Protein AF-A0A351HTX7-F1 (afdb_monomer_lite)

Structure (mmCIF, N/CA/C/O backbone):
data_AF-A0A351HTX7-F1
#
_entry.id   AF-A0A351HTX7-F1
#
loop_
_atom_site.group_PDB
_atom_site.id
_atom_site.type_symbol
_atom_site.label_atom_id
_atom_site.label_alt_id
_atom_site.label_comp_id
_atom_site.label_asym_id
_atom_site.label_entity_id
_atom_site.label_seq_id
_atom_site.pdbx_PDB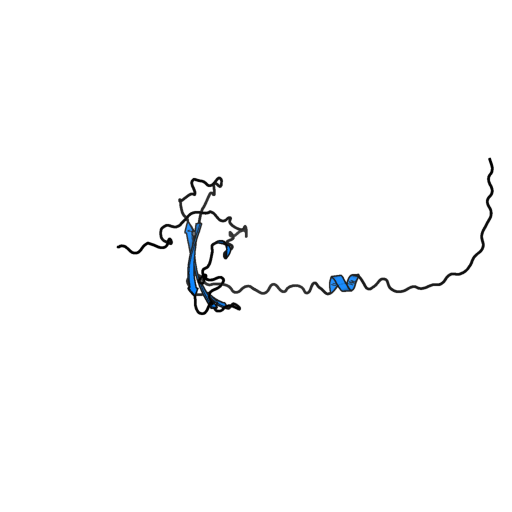_ins_code
_atom_site.Cartn_x
_atom_site.Cartn_y
_atom_site.Cartn_z
_atom_site.occupancy
_atom_site.B_iso_or_equiv
_atom_site.auth_seq_id
_atom_site.auth_comp_id
_atom_site.auth_asym_id
_atom_site.auth_atom_id
_atom_site.pdbx_PDB_model_num
ATOM 1 N N . MET A 1 1 ? -75.165 20.495 -42.877 1.00 39.47 1 MET A N 1
ATOM 2 C CA . MET A 1 1 ? -75.586 20.331 -44.294 1.00 39.47 1 MET A CA 1
ATOM 3 C C . MET A 1 1 ? -74.415 20.833 -45.137 1.00 39.47 1 MET A C 1
ATOM 5 O O . MET A 1 1 ? -74.040 21.967 -44.915 1.00 39.47 1 MET A O 1
ATOM 9 N N . LYS A 1 2 ? -73.688 20.089 -45.976 1.00 38.62 2 LYS A N 1
ATOM 10 C CA . LYS A 1 2 ? -74.020 19.024 -46.934 1.00 38.62 2 LYS A CA 1
ATOM 11 C C . LYS A 1 2 ? -72.896 17.965 -46.968 1.00 38.62 2 LYS A C 1
ATOM 13 O O . LYS A 1 2 ? -71.737 18.288 -46.745 1.00 38.62 2 LYS A O 1
ATOM 18 N N . LYS A 1 3 ? -73.280 16.715 -47.240 1.00 43.97 3 LYS A N 1
ATOM 19 C CA . LYS A 1 3 ? -72.413 15.582 -47.617 1.00 43.97 3 LYS A CA 1
ATOM 20 C C . LYS A 1 3 ? -72.046 15.676 -49.108 1.00 43.97 3 LYS A C 1
ATOM 22 O O . LYS A 1 3 ? -72.790 16.344 -49.817 1.00 43.97 3 LYS A O 1
ATOM 27 N N . LEU A 1 4 ? -70.997 14.951 -49.526 1.00 46.19 4 LEU A N 1
ATOM 28 C CA . LEU A 1 4 ? -70.626 14.407 -50.865 1.00 46.19 4 LEU A CA 1
ATOM 29 C C . LEU A 1 4 ? -69.082 14.500 -50.965 1.00 46.19 4 LEU A C 1
ATOM 31 O O . LEU A 1 4 ? -68.567 15.605 -50.927 1.00 46.19 4 LEU A O 1
ATOM 35 N N . GLY A 1 5 ? -68.237 13.462 -50.986 1.00 44.84 5 GLY A N 1
ATOM 36 C CA . GLY A 1 5 ? -68.376 12.068 -51.416 1.00 44.84 5 GLY A CA 1
ATOM 37 C C . GLY A 1 5 ? -68.139 11.944 -52.929 1.00 44.84 5 GLY A C 1
ATOM 38 O O . GLY A 1 5 ? -68.980 12.475 -53.643 1.00 44.84 5 GLY A O 1
ATOM 39 N N . ILE A 1 6 ? -67.042 11.271 -53.361 1.00 53.06 6 ILE A N 1
ATOM 40 C CA . ILE A 1 6 ? -66.758 10.545 -54.648 1.00 53.06 6 ILE A CA 1
ATOM 41 C C . ILE A 1 6 ? -65.228 10.595 -54.964 1.00 53.06 6 ILE A C 1
ATOM 43 O O . ILE A 1 6 ? -64.691 11.679 -55.151 1.00 53.06 6 ILE A O 1
ATOM 47 N N . ILE A 1 7 ? -64.452 9.513 -54.724 1.00 42.97 7 ILE A N 1
ATOM 48 C CA . ILE A 1 7 ? -64.005 8.417 -55.650 1.00 42.97 7 ILE A CA 1
ATOM 49 C C . ILE A 1 7 ? -62.815 8.856 -56.550 1.00 42.97 7 ILE A C 1
ATOM 51 O O . ILE A 1 7 ? -62.966 9.754 -57.362 1.00 42.97 7 ILE A O 1
ATOM 55 N N . LEU A 1 8 ? -61.571 8.418 -56.285 1.00 40.19 8 LEU A N 1
ATOM 56 C CA . LEU A 1 8 ? -60.879 7.180 -56.734 1.00 40.19 8 LEU A CA 1
ATOM 57 C C . LEU A 1 8 ? -60.409 7.220 -58.207 1.00 40.19 8 LEU A C 1
ATOM 59 O O . LEU A 1 8 ? -61.247 7.080 -59.088 1.00 40.19 8 LEU A O 1
ATOM 63 N N . LEU A 1 9 ? -59.087 7.279 -58.462 1.00 38.12 9 LEU A N 1
ATOM 64 C CA . LEU A 1 9 ? -58.414 6.392 -59.434 1.00 38.12 9 LEU A CA 1
ATOM 65 C C . LEU A 1 9 ? -56.868 6.454 -59.351 1.00 38.12 9 LEU A C 1
ATOM 67 O O . LEU A 1 9 ? -56.264 7.491 -59.594 1.00 38.12 9 LEU A O 1
ATOM 71 N N . PHE A 1 10 ? -56.290 5.302 -58.991 1.00 40.16 10 PHE A N 1
ATOM 72 C CA . PHE A 1 10 ? -54.991 4.696 -59.332 1.00 40.16 10 PHE A CA 1
ATOM 73 C C . PHE A 1 10 ? -53.881 5.539 -59.983 1.00 40.16 10 PHE A C 1
ATOM 75 O O . PHE A 1 10 ? -54.096 6.105 -61.043 1.00 40.16 10 PHE A O 1
ATOM 82 N N . PHE A 1 11 ? -52.641 5.395 -59.485 1.00 39.03 11 PHE A N 1
ATOM 83 C CA . PHE A 1 11 ? -51.552 4.814 -60.291 1.00 39.03 11 PHE A CA 1
ATOM 84 C C . PHE A 1 11 ? -50.401 4.264 -59.408 1.00 39.03 11 PHE A C 1
ATOM 86 O O . PHE A 1 11 ? -49.716 5.000 -58.710 1.00 39.03 11 PHE A O 1
ATOM 93 N N . VAL A 1 12 ? -50.219 2.944 -59.518 1.00 45.97 12 VAL A N 1
ATOM 94 C CA . VAL A 1 12 ? -48.953 2.186 -59.529 1.00 45.97 12 VAL A CA 1
ATOM 95 C C . VAL A 1 12 ? -48.210 1.889 -58.217 1.00 45.97 12 VAL A C 1
ATOM 97 O O . VAL A 1 12 ? -47.457 2.669 -57.649 1.00 45.97 12 VAL A O 1
ATOM 100 N N . LEU A 1 13 ? -48.370 0.613 -57.868 1.00 46.66 13 LEU A N 1
ATOM 101 C CA . LEU A 1 13 ? -47.457 -0.285 -57.181 1.00 46.66 13 LEU A CA 1
ATOM 102 C C . LEU A 1 13 ? -46.036 -0.229 -57.792 1.00 46.66 13 LEU A C 1
ATOM 104 O O . LEU A 1 13 ? -45.835 -0.687 -58.916 1.00 46.66 13 LEU A O 1
ATOM 108 N N . THR A 1 14 ? -45.036 0.227 -57.040 1.00 49.97 14 THR A N 1
ATOM 109 C CA . THR A 1 14 ? -43.641 -0.198 -57.241 1.00 49.97 14 THR A CA 1
ATOM 110 C C . THR A 1 14 ? -43.156 -0.899 -55.984 1.00 49.97 14 THR A C 1
ATOM 112 O O . THR A 1 14 ? -42.919 -0.309 -54.934 1.00 49.97 14 THR A O 1
ATOM 115 N N . VAL A 1 15 ? -43.054 -2.216 -56.116 1.00 48.84 15 VAL A N 1
ATOM 116 C CA . VAL A 1 15 ? -42.363 -3.108 -55.197 1.00 48.84 15 VAL A CA 1
ATOM 117 C C . VAL A 1 15 ? -40.881 -2.731 -55.190 1.00 48.84 15 VAL A C 1
ATOM 119 O O . VAL A 1 15 ? -40.203 -2.912 -56.195 1.00 48.84 15 VAL A O 1
ATOM 122 N N . PHE A 1 16 ? -40.373 -2.268 -54.051 1.00 47.47 16 PHE A N 1
ATOM 123 C CA . PHE A 1 16 ? -38.986 -2.501 -53.653 1.00 47.47 16 PHE A CA 1
ATOM 124 C C . PHE A 1 16 ? -39.003 -3.083 -52.242 1.00 47.47 16 PHE A C 1
ATOM 126 O O . PHE A 1 16 ? -39.151 -2.379 -51.246 1.00 47.47 16 PHE A O 1
ATOM 133 N N . GLY A 1 17 ? -38.929 -4.412 -52.187 1.00 45.09 17 GLY A N 1
ATOM 134 C CA . GLY A 1 17 ? -38.417 -5.110 -51.019 1.00 45.09 17 GLY A CA 1
ATOM 135 C C . GLY A 1 17 ? -36.889 -5.029 -50.978 1.00 45.09 17 GLY A C 1
ATOM 136 O O . GLY A 1 17 ? -36.264 -4.711 -51.989 1.00 45.09 17 GLY A O 1
ATOM 137 N N . LEU A 1 18 ? -36.341 -5.429 -49.821 1.00 41.78 18 LEU A N 1
ATOM 138 C CA . LEU A 1 18 ? -34.918 -5.485 -49.439 1.00 41.78 18 LEU A CA 1
ATOM 139 C C . LEU A 1 18 ? -34.389 -4.093 -49.030 1.00 41.78 18 LEU A C 1
ATOM 141 O O . LEU A 1 18 ? -34.445 -3.158 -49.809 1.00 41.78 18 LEU A O 1
ATO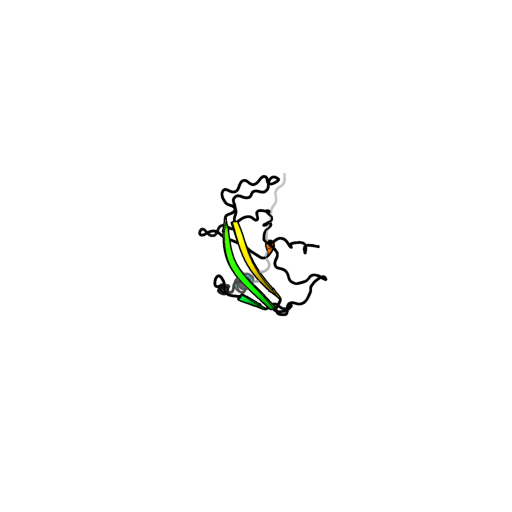M 145 N N . SER A 1 19 ? -33.906 -3.830 -47.815 1.00 49.34 19 SER A N 1
ATOM 146 C CA . SER A 1 19 ? -33.197 -4.689 -46.864 1.00 49.34 19 SER A CA 1
ATOM 147 C C . SER A 1 19 ? -33.294 -4.105 -45.446 1.00 49.34 19 SER A C 1
ATOM 149 O O . SER A 1 19 ? -32.648 -3.113 -45.118 1.00 49.34 19 SER A O 1
ATOM 151 N N . ALA A 1 20 ? -34.077 -4.761 -44.589 1.00 45.56 20 ALA A N 1
ATOM 152 C CA . ALA A 1 20 ? -34.022 -4.614 -43.137 1.00 45.56 20 ALA A CA 1
ATOM 153 C C . ALA A 1 20 ? -33.051 -5.660 -42.555 1.00 45.56 20 ALA A C 1
ATOM 155 O O . ALA A 1 20 ? -33.452 -6.537 -41.805 1.00 45.56 20 ALA A O 1
ATOM 156 N N . CYS A 1 21 ? -31.777 -5.588 -42.943 1.00 46.69 21 CYS A N 1
ATOM 157 C CA . CYS A 1 21 ? -30.656 -6.304 -42.327 1.00 46.69 21 CYS A CA 1
ATOM 158 C C . CYS A 1 21 ? -29.455 -5.367 -42.454 1.00 46.69 21 CYS A C 1
ATOM 160 O O . CYS A 1 21 ? -28.957 -5.151 -43.553 1.00 46.69 21 CYS A O 1
ATOM 162 N N . GLY A 1 22 ? -29.064 -4.719 -41.365 1.00 44.28 22 GLY A N 1
ATOM 163 C CA . GLY A 1 22 ? -27.934 -3.788 -41.390 1.00 44.28 22 GLY A CA 1
ATOM 164 C C . GLY A 1 22 ? -27.716 -3.037 -40.084 1.00 44.28 22 GLY A C 1
ATOM 165 O O . GLY A 1 22 ? -26.626 -2.536 -39.846 1.00 44.28 22 GLY A O 1
ATOM 166 N N . ILE A 1 23 ? -28.721 -2.999 -39.201 1.00 45.28 23 ILE A N 1
ATOM 167 C CA . ILE A 1 23 ? -28.575 -2.381 -37.872 1.00 45.28 23 ILE A CA 1
ATOM 168 C C . ILE A 1 23 ? -28.251 -3.436 -36.799 1.00 45.28 23 ILE A C 1
ATOM 170 O O . ILE A 1 23 ? -27.607 -3.114 -35.810 1.00 45.28 23 ILE A O 1
ATOM 174 N N . VAL A 1 24 ? -28.610 -4.711 -36.995 1.00 43.19 24 VAL A N 1
ATOM 175 C CA . VAL A 1 24 ? -28.326 -5.768 -36.004 1.00 43.19 24 VAL A CA 1
ATOM 176 C C . VAL A 1 24 ? -26.845 -6.171 -36.004 1.00 43.19 24 VAL A C 1
ATOM 178 O O . VAL A 1 24 ? -26.271 -6.301 -34.923 1.00 43.19 24 VAL A O 1
ATOM 181 N N . ASP A 1 25 ? -26.198 -6.253 -37.172 1.00 43.06 25 ASP A N 1
ATOM 182 C CA . ASP A 1 25 ? -24.792 -6.683 -37.281 1.00 43.06 25 ASP A CA 1
ATOM 183 C C . ASP A 1 25 ? -23.799 -5.663 -36.693 1.00 43.06 25 ASP A C 1
ATOM 185 O O . ASP A 1 25 ? -22.761 -6.044 -36.152 1.00 43.06 25 ASP A O 1
ATOM 189 N N . TYR A 1 26 ? -24.140 -4.367 -36.694 1.00 37.78 26 TYR A N 1
ATOM 190 C CA . TYR A 1 26 ? -23.303 -3.328 -36.073 1.00 37.78 26 TYR A CA 1
ATOM 191 C C . TYR A 1 26 ? -23.279 -3.421 -34.539 1.00 37.78 26 TYR A C 1
ATOM 193 O O . TYR A 1 26 ? -22.267 -3.106 -33.918 1.00 37.78 26 TYR A O 1
ATOM 201 N N . PHE A 1 27 ? -24.370 -3.885 -33.918 1.00 39.97 27 PHE A N 1
ATOM 202 C CA . PHE A 1 27 ? -24.448 -4.057 -32.463 1.00 39.97 27 PHE A CA 1
ATOM 203 C C . PHE A 1 27 ? -23.978 -5.437 -31.983 1.00 39.97 27 PHE A C 1
ATOM 205 O O . PHE A 1 27 ? -23.683 -5.591 -30.798 1.00 39.97 27 PHE A O 1
ATOM 212 N N . THR A 1 28 ? -23.864 -6.430 -32.874 1.00 45.38 28 THR A N 1
ATOM 213 C CA . THR A 1 28 ? -23.335 -7.763 -32.525 1.00 45.38 28 THR A CA 1
ATOM 214 C C . THR A 1 28 ? -21.831 -7.912 -32.769 1.00 45.38 28 THR A C 1
ATOM 216 O O . THR A 1 28 ? -21.206 -8.725 -32.096 1.00 45.38 28 THR A O 1
ATOM 219 N N . ALA A 1 29 ? -21.212 -7.089 -33.626 1.00 43.53 29 ALA A N 1
ATOM 220 C CA . ALA A 1 29 ? -19.775 -7.163 -33.929 1.00 43.53 29 ALA A CA 1
ATOM 221 C C . ALA A 1 29 ? -18.834 -6.491 -32.896 1.00 43.53 29 ALA A C 1
ATOM 223 O O . ALA A 1 29 ? -17.619 -6.544 -33.057 1.00 43.53 29 ALA A O 1
ATOM 224 N N . GLN A 1 30 ? -19.358 -5.856 -31.838 1.00 45.56 30 GLN A N 1
ATOM 225 C CA . GLN A 1 30 ? -18.554 -5.161 -30.808 1.00 45.56 30 GLN A CA 1
ATOM 226 C C . GLN A 1 30 ? -18.604 -5.810 -29.417 1.00 45.56 30 GLN A C 1
ATOM 228 O O . GLN A 1 30 ? -18.042 -5.275 -28.464 1.00 45.56 30 GLN A O 1
ATOM 233 N N . ARG A 1 31 ? -19.234 -6.978 -29.273 1.00 51.00 31 ARG A N 1
ATOM 234 C CA . ARG A 1 31 ? -19.039 -7.820 -28.088 1.00 51.00 31 ARG A CA 1
ATOM 235 C C . ARG A 1 31 ? -18.296 -9.073 -28.500 1.00 51.00 31 ARG A C 1
ATOM 237 O O . ARG A 1 31 ? -18.856 -10.165 -28.504 1.00 51.00 31 ARG A O 1
ATOM 244 N N . GLU A 1 32 ? -17.011 -8.905 -28.803 1.00 49.53 32 GLU A N 1
ATOM 245 C CA . GLU A 1 32 ? -16.108 -9.995 -28.464 1.00 49.53 32 GLU A CA 1
ATOM 246 C C . GLU A 1 32 ? -16.311 -10.278 -26.970 1.00 49.53 32 GLU A C 1
ATOM 248 O O . GLU A 1 32 ? -16.326 -9.331 -26.173 1.00 49.53 32 GLU A O 1
ATOM 253 N N . PRO A 1 33 ? -16.548 -11.535 -26.563 1.00 43.38 33 PRO A N 1
ATOM 254 C CA . PRO A 1 33 ? -16.501 -11.865 -25.156 1.00 43.38 33 PRO A CA 1
ATOM 255 C C . PRO A 1 33 ? -15.098 -11.484 -24.700 1.00 43.38 33 PRO A C 1
ATOM 257 O O . PRO A 1 33 ? -14.120 -12.091 -25.131 1.00 43.38 33 PRO A O 1
ATOM 260 N N . THR A 1 34 ? -14.989 -10.445 -23.873 1.00 53.16 34 THR A N 1
ATOM 261 C CA . THR A 1 34 ? -13.765 -10.158 -23.138 1.00 53.16 34 THR A CA 1
ATOM 262 C C . THR A 1 34 ? -13.473 -11.409 -22.333 1.00 53.16 34 THR A C 1
ATOM 264 O O . THR A 1 34 ? -14.059 -11.624 -21.272 1.00 53.16 34 THR A O 1
ATOM 267 N N . VAL A 1 35 ? -12.620 -12.278 -22.873 1.00 56.56 35 VAL A N 1
ATOM 268 C CA . VAL A 1 35 ? -11.966 -13.326 -22.108 1.00 56.56 35 VAL A CA 1
ATOM 269 C C . VAL A 1 35 ? -11.273 -12.562 -20.998 1.00 56.56 35 VAL A C 1
ATOM 271 O O . VAL A 1 35 ? -10.324 -11.825 -21.266 1.00 56.56 35 VAL A O 1
ATOM 274 N N . ALA A 1 36 ? -11.840 -12.621 -19.791 1.00 65.62 36 ALA A N 1
ATOM 275 C CA . ALA A 1 36 ? -11.324 -11.903 -18.643 1.00 65.62 36 ALA A CA 1
ATOM 276 C C . ALA A 1 36 ? -9.862 -12.318 -18.494 1.00 65.62 36 ALA A C 1
ATOM 278 O O . ALA A 1 36 ? -9.558 -13.465 -18.159 1.00 65.62 36 ALA A O 1
ATOM 279 N N . LYS A 1 37 ? -8.951 -11.416 -18.865 1.00 73.69 37 LYS A N 1
ATOM 280 C CA . LYS A 1 37 ? -7.525 -11.685 -18.782 1.00 73.69 37 LYS A CA 1
ATOM 281 C C . LYS A 1 37 ? -7.245 -11.883 -17.301 1.00 73.69 37 LYS A C 1
ATOM 283 O O . LYS A 1 37 ? -7.458 -10.958 -16.520 1.00 73.69 37 LYS A O 1
ATOM 288 N N . LYS A 1 38 ? -6.847 -13.100 -16.917 1.00 82.62 38 LYS A N 1
ATOM 289 C CA . LYS A 1 38 ? -6.508 -13.409 -15.529 1.00 82.62 38 LYS A CA 1
ATOM 290 C C . LYS A 1 38 ? -5.474 -12.380 -15.072 1.00 82.62 38 LYS A C 1
ATOM 292 O O . LYS A 1 38 ? -4.424 -12.248 -15.706 1.00 82.62 38 LYS A O 1
ATOM 297 N N . LEU A 1 39 ? -5.819 -11.616 -14.039 1.00 85.75 39 LEU A N 1
ATOM 298 C CA . LEU A 1 39 ? -4.896 -10.657 -13.452 1.00 85.75 39 LEU A CA 1
ATOM 299 C C . LEU A 1 39 ? -3.714 -11.427 -12.846 1.00 85.75 39 LEU A C 1
ATOM 301 O O . LEU A 1 39 ? -3.909 -12.543 -12.353 1.00 85.75 39 LEU A O 1
ATOM 305 N N . PRO A 1 40 ? -2.491 -10.881 -12.922 1.00 90.06 40 PRO A N 1
ATOM 306 C CA . PRO A 1 40 ? -1.357 -11.485 -12.245 1.00 90.06 40 PRO A CA 1
ATOM 307 C C . PRO A 1 40 ? -1.629 -11.542 -10.737 1.00 90.06 40 PRO A C 1
ATOM 309 O O . PRO A 1 40 ? -2.152 -10.594 -10.154 1.00 90.06 40 PRO A O 1
ATOM 312 N N . GLU A 1 41 ? -1.289 -12.671 -10.124 1.00 92.44 41 GLU A N 1
ATOM 313 C CA . GLU A 1 41 ? -1.395 -12.859 -8.679 1.00 92.44 41 GLU A CA 1
ATOM 314 C C . GLU A 1 41 ? -0.094 -12.404 -8.013 1.00 92.44 41 GLU A C 1
ATOM 316 O O . GLU A 1 41 ? 1.000 -12.705 -8.496 1.00 92.44 41 GLU A O 1
ATOM 321 N N . MET A 1 42 ? -0.217 -11.679 -6.903 1.00 94.19 42 MET A N 1
ATOM 322 C CA . MET A 1 42 ? 0.909 -11.307 -6.050 1.00 94.19 42 MET A CA 1
ATOM 323 C C . MET A 1 42 ? 1.056 -12.325 -4.9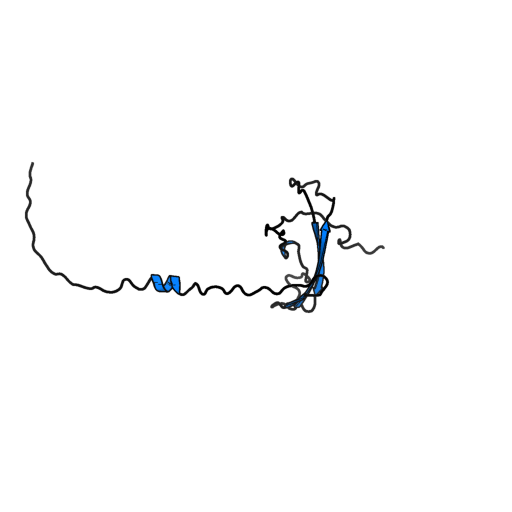19 1.00 94.19 42 MET A C 1
ATOM 325 O O . MET A 1 42 ? 0.058 -12.795 -4.371 1.00 94.19 42 MET A O 1
ATOM 329 N N . VAL A 1 43 ? 2.295 -12.625 -4.534 1.00 96.56 43 VAL A N 1
ATOM 330 C CA . VAL A 1 43 ? 2.597 -13.464 -3.368 1.00 96.56 43 VAL A CA 1
ATOM 331 C C . VAL A 1 43 ? 2.941 -12.555 -2.191 1.00 96.56 43 VAL A C 1
ATOM 333 O O . VAL A 1 43 ? 3.706 -11.600 -2.329 1.00 96.56 43 VAL A O 1
ATOM 336 N N . LEU A 1 44 ? 2.356 -12.828 -1.022 1.00 96.56 44 LEU A N 1
ATOM 337 C CA . LEU A 1 44 ? 2.650 -12.055 0.185 1.00 96.56 44 LEU A CA 1
ATOM 338 C C . LEU A 1 44 ? 4.141 -12.124 0.525 1.00 96.56 44 LEU A C 1
ATOM 340 O O . LEU A 1 44 ? 4.734 -13.199 0.530 1.00 96.56 44 LEU A O 1
ATOM 344 N N . ASN A 1 45 ? 4.705 -10.975 0.897 1.00 97.19 45 ASN A N 1
ATOM 345 C CA . ASN A 1 45 ? 6.119 -10.780 1.226 1.00 97.19 45 ASN A CA 1
ATOM 346 C C . ASN A 1 45 ? 7.109 -11.028 0.076 1.00 97.19 45 ASN A C 1
ATOM 348 O O . ASN A 1 45 ? 8.314 -11.052 0.323 1.00 97.19 45 ASN A O 1
ATOM 352 N N . GLU A 1 46 ? 6.635 -11.137 -1.165 1.00 98.06 46 GLU A N 1
ATOM 353 C CA . GLU A 1 46 ? 7.491 -11.179 -2.349 1.00 98.06 46 GLU A CA 1
ATOM 354 C C . GLU A 1 46 ? 7.344 -9.890 -3.175 1.00 98.06 46 GLU A C 1
ATOM 356 O O . GLU A 1 46 ? 6.222 -9.398 -3.347 1.00 98.06 46 GLU A O 1
ATOM 361 N N . PRO A 1 47 ? 8.448 -9.322 -3.696 1.00 97.69 47 PRO A N 1
ATOM 362 C CA . PRO A 1 47 ? 8.371 -8.178 -4.593 1.00 97.69 47 PRO A CA 1
ATOM 363 C C . PRO A 1 47 ? 7.669 -8.533 -5.901 1.00 97.69 47 PRO A C 1
ATOM 365 O O . PRO A 1 47 ? 8.057 -9.468 -6.602 1.00 97.69 47 PRO A O 1
ATOM 368 N N . PHE A 1 48 ? 6.682 -7.727 -6.273 1.00 97.62 48 PHE A N 1
ATOM 369 C CA . PHE A 1 48 ? 6.023 -7.786 -7.568 1.00 97.62 48 PHE A CA 1
ATOM 370 C C . PHE A 1 48 ? 6.457 -6.595 -8.419 1.00 97.62 48 PHE A C 1
ATOM 372 O O . PHE A 1 48 ? 6.245 -5.444 -8.033 1.00 97.62 48 PHE A O 1
ATOM 379 N N . VAL A 1 49 ? 7.064 -6.862 -9.575 1.00 97.25 49 VAL A N 1
ATOM 380 C CA . VAL A 1 49 ? 7.508 -5.811 -10.498 1.00 97.25 49 VAL A CA 1
ATOM 381 C C . VAL A 1 49 ? 6.351 -5.382 -11.390 1.00 97.25 49 VAL A C 1
ATOM 383 O O . VAL A 1 49 ? 5.737 -6.202 -12.074 1.00 97.25 49 VAL A O 1
ATOM 386 N N . VAL A 1 50 ? 6.088 -4.080 -11.410 1.00 95.25 50 VAL A N 1
ATOM 387 C CA . VAL A 1 50 ? 5.119 -3.440 -12.290 1.00 95.25 50 VAL A CA 1
ATOM 388 C C . VAL A 1 50 ? 5.864 -2.625 -13.335 1.00 95.25 50 VAL A C 1
ATOM 390 O O . VAL A 1 50 ? 6.583 -1.684 -13.003 1.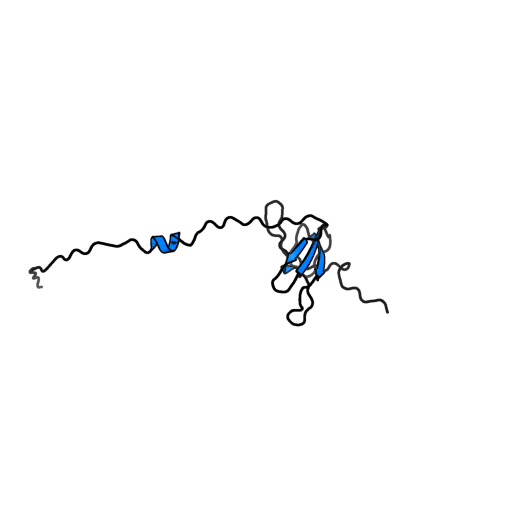00 95.25 50 VAL A O 1
ATOM 393 N N . THR A 1 51 ? 5.636 -2.962 -14.602 1.00 95.00 51 THR A N 1
ATOM 394 C CA . THR A 1 51 ? 6.152 -2.203 -15.742 1.00 95.00 51 THR A CA 1
ATOM 395 C C . THR A 1 51 ? 5.091 -1.265 -16.282 1.00 95.00 51 THR A C 1
ATOM 397 O O . THR A 1 51 ? 3.987 -1.683 -16.640 1.00 95.00 51 THR A O 1
ATOM 400 N N . THR A 1 52 ? 5.440 0.015 -16.373 1.00 92.19 52 THR A N 1
ATOM 401 C CA . THR A 1 52 ? 4.577 1.058 -16.929 1.00 92.19 52 THR A CA 1
ATOM 402 C C . THR A 1 52 ? 5.269 1.768 -18.088 1.00 92.19 52 THR A C 1
ATOM 404 O O . THR A 1 52 ? 6.467 1.617 -18.312 1.00 92.19 52 THR A O 1
ATOM 407 N N . ALA A 1 53 ? 4.529 2.611 -18.809 1.00 93.19 53 ALA A N 1
ATOM 408 C CA . ALA A 1 53 ? 5.116 3.464 -19.843 1.00 93.19 53 ALA A CA 1
ATOM 409 C C . ALA A 1 53 ? 6.135 4.488 -19.297 1.00 93.19 53 ALA A C 1
ATOM 411 O O . ALA A 1 53 ? 6.907 5.031 -20.078 1.00 93.19 53 ALA A O 1
ATOM 412 N N . ASN A 1 54 ? 6.132 4.755 -17.985 1.00 91.69 54 ASN A N 1
ATOM 413 C CA . ASN A 1 54 ? 7.005 5.744 -17.344 1.00 91.69 54 ASN A CA 1
ATOM 414 C C . ASN A 1 54 ? 8.159 5.097 -16.562 1.00 91.69 54 ASN A C 1
ATOM 416 O O . ASN A 1 54 ? 8.801 5.778 -15.770 1.00 91.69 54 ASN A O 1
ATOM 420 N N . GLY A 1 55 ? 8.383 3.793 -16.741 1.00 95.25 55 GLY A N 1
ATOM 421 C CA . GLY A 1 55 ? 9.369 3.012 -16.001 1.00 95.25 55 GLY A CA 1
ATOM 422 C C . GLY A 1 55 ? 8.741 2.026 -15.021 1.00 95.25 55 GLY A C 1
ATOM 423 O O . GLY A 1 55 ? 7.514 1.871 -14.943 1.00 95.25 55 GLY A O 1
ATOM 424 N N . ASP A 1 56 ? 9.616 1.346 -14.294 1.00 97.19 56 ASP A N 1
ATOM 425 C CA . ASP A 1 56 ? 9.294 0.204 -13.452 1.00 97.19 56 ASP A CA 1
ATOM 426 C C . ASP A 1 56 ? 9.336 0.573 -11.968 1.00 97.19 56 ASP A C 1
ATOM 428 O O . ASP A 1 56 ? 10.147 1.391 -11.518 1.00 97.19 56 ASP A O 1
ATOM 432 N N . TYR A 1 57 ? 8.499 -0.102 -11.191 1.00 96.56 57 TYR A N 1
ATOM 433 C CA . TYR A 1 57 ? 8.564 -0.105 -9.735 1.00 96.56 57 TYR A CA 1
ATOM 434 C C . TYR A 1 57 ? 8.284 -1.506 -9.200 1.00 96.56 57 TYR A C 1
ATOM 436 O O . TYR A 1 57 ? 7.672 -2.328 -9.884 1.00 96.56 57 TYR A O 1
ATOM 444 N N . SER A 1 58 ? 8.720 -1.789 -7.975 1.00 97.06 58 SER A N 1
ATOM 445 C CA . SER A 1 58 ? 8.285 -2.981 -7.251 1.00 97.06 58 SER A CA 1
ATOM 446 C C . SER A 1 58 ? 7.326 -2.607 -6.129 1.00 97.06 58 SER A C 1
ATOM 448 O O . SER A 1 58 ? 7.430 -1.537 -5.526 1.00 97.06 58 SER A O 1
ATOM 450 N N . VAL A 1 59 ? 6.371 -3.490 -5.858 1.00 97.00 59 VAL A N 1
ATOM 451 C CA . VAL A 1 59 ? 5.494 -3.421 -4.691 1.00 97.00 59 VAL A CA 1
ATOM 452 C C . VAL A 1 59 ? 5.492 -4.772 -3.990 1.00 97.00 59 VAL A C 1
ATOM 454 O O . VAL A 1 59 ? 5.352 -5.816 -4.622 1.00 97.00 59 VAL A O 1
ATOM 457 N N . THR A 1 60 ? 5.634 -4.748 -2.671 1.00 97.25 60 THR A N 1
ATOM 458 C CA . THR A 1 60 ? 5.562 -5.926 -1.808 1.00 97.25 60 THR A CA 1
ATOM 459 C C . THR A 1 60 ? 4.411 -5.724 -0.840 1.00 97.25 60 THR A C 1
ATOM 461 O O . THR A 1 60 ? 4.455 -4.806 -0.020 1.00 97.25 60 THR A O 1
ATOM 464 N N . ILE A 1 61 ? 3.391 -6.581 -0.902 1.00 96.69 61 ILE A N 1
ATOM 465 C CA . ILE A 1 61 ? 2.328 -6.603 0.111 1.00 96.69 61 ILE A CA 1
ATOM 466 C C . ILE A 1 61 ? 2.799 -7.476 1.268 1.00 96.69 61 ILE A C 1
ATOM 468 O O . ILE A 1 61 ? 3.035 -8.672 1.097 1.00 96.69 61 ILE A O 1
ATOM 472 N N . ASN A 1 62 ? 2.942 -6.883 2.448 1.00 95.25 62 ASN A N 1
ATOM 473 C CA . ASN A 1 62 ? 3.372 -7.588 3.653 1.00 95.25 62 ASN A CA 1
ATOM 474 C C . ASN A 1 62 ? 2.195 -8.206 4.411 1.00 95.25 62 ASN A C 1
ATOM 476 O O . ASN A 1 62 ? 2.352 -9.223 5.085 1.00 95.25 62 ASN A O 1
ATOM 480 N N . GLY A 1 63 ? 1.009 -7.612 4.277 1.00 94.25 63 GLY A N 1
ATOM 481 C CA . GLY A 1 63 ? -0.228 -8.116 4.860 1.00 94.25 63 GLY A CA 1
ATOM 482 C C . GLY A 1 63 ? -1.162 -6.987 5.268 1.00 94.25 63 GLY A C 1
ATOM 483 O O . GLY A 1 63 ? -1.054 -5.866 4.781 1.00 94.25 63 GLY A O 1
ATOM 484 N N . ALA A 1 64 ? -2.077 -7.284 6.183 1.00 92.81 64 ALA A N 1
ATOM 485 C CA . ALA A 1 64 ? -2.938 -6.292 6.807 1.00 92.81 64 ALA A CA 1
ATOM 486 C C . ALA A 1 64 ? -2.973 -6.515 8.319 1.00 92.81 64 ALA A C 1
ATOM 488 O O . ALA A 1 64 ? -2.890 -7.649 8.795 1.00 92.81 64 ALA A O 1
ATOM 489 N N . ARG A 1 65 ? -3.116 -5.432 9.080 1.00 93.06 65 ARG A N 1
ATOM 490 C CA . ARG A 1 65 ? -3.143 -5.471 10.546 1.00 93.06 65 ARG A CA 1
ATOM 491 C C . ARG A 1 65 ? -4.289 -4.644 11.102 1.00 93.06 65 ARG A C 1
ATOM 493 O O . ARG A 1 65 ? -4.581 -3.561 10.607 1.00 93.06 65 ARG A O 1
ATOM 500 N N . ILE A 1 66 ? -4.912 -5.141 12.163 1.00 93.94 66 ILE A N 1
ATOM 501 C CA . ILE A 1 66 ? -6.003 -4.447 12.855 1.00 93.94 66 ILE A CA 1
ATOM 502 C C . ILE A 1 66 ? -5.434 -3.314 13.710 1.00 93.94 66 ILE A C 1
ATOM 504 O O . ILE A 1 66 ? -4.340 -3.434 14.268 1.00 93.94 66 ILE A O 1
ATOM 508 N N . THR A 1 67 ? -6.192 -2.228 13.846 1.00 92.62 67 THR A N 1
ATOM 509 C CA . THR A 1 67 ? -5.887 -1.145 14.783 1.00 92.62 67 THR A CA 1
ATOM 510 C C . THR A 1 67 ? -7.102 -0.763 15.641 1.00 92.62 67 THR A C 1
ATOM 512 O O . THR A 1 67 ? -8.235 -0.720 15.142 1.00 92.62 67 THR A O 1
ATOM 515 N N . PRO A 1 68 ? -6.900 -0.474 16.941 1.00 93.25 68 PRO A N 1
ATOM 516 C CA . PRO A 1 68 ? -7.938 0.114 17.782 1.00 93.25 68 PRO A CA 1
ATOM 517 C C . PRO A 1 68 ? -8.097 1.626 17.552 1.00 93.25 68 PRO A C 1
ATOM 519 O O . PRO A 1 68 ? -9.047 2.212 18.057 1.00 93.25 68 PRO A O 1
ATOM 522 N N . GLU A 1 69 ? -7.184 2.266 16.815 1.00 93.62 69 GLU A N 1
ATOM 523 C CA . GLU A 1 69 ? -7.217 3.709 16.567 1.00 93.62 69 GLU A CA 1
ATOM 524 C C . GLU A 1 69 ? -8.446 4.117 15.750 1.00 93.62 69 GLU A C 1
ATOM 526 O O . GLU A 1 69 ? -8.921 3.372 14.886 1.00 93.62 69 GLU A O 1
ATOM 531 N N . ARG A 1 70 ? -8.973 5.306 16.045 1.00 93.75 70 ARG A N 1
ATOM 532 C CA . ARG A 1 70 ? -10.149 5.889 15.396 1.00 93.75 70 ARG A CA 1
ATOM 533 C C . ARG A 1 70 ? -9.896 7.360 15.100 1.00 93.75 70 ARG A C 1
ATOM 535 O O . ARG A 1 70 ? -9.187 8.031 15.848 1.00 93.75 70 ARG A O 1
ATOM 542 N N . ASP A 1 71 ? -10.477 7.834 14.008 1.00 92.19 71 ASP A N 1
ATOM 543 C CA . ASP A 1 71 ? -10.502 9.247 13.659 1.00 92.19 71 ASP A CA 1
ATOM 544 C C . ASP A 1 71 ? -11.577 9.944 14.505 1.00 92.19 71 ASP A C 1
ATOM 546 O O . ASP A 1 71 ? -12.763 9.629 14.396 1.00 92.19 71 ASP A O 1
ATOM 550 N N . ALA A 1 72 ? -11.146 10.866 15.367 1.00 89.69 72 ALA A N 1
ATOM 551 C CA . ALA A 1 72 ? -12.021 11.595 16.282 1.00 89.69 72 ALA A CA 1
ATOM 552 C C . ALA A 1 72 ? -12.981 12.557 15.561 1.00 89.69 72 ALA A C 1
ATOM 554 O O . ALA A 1 72 ? -14.018 12.909 16.123 1.00 89.69 72 ALA A O 1
ATOM 555 N N . ASP A 1 73 ? -12.651 12.956 14.331 1.00 91.81 73 ASP A N 1
ATOM 556 C CA . ASP A 1 73 ? -13.456 13.871 13.520 1.00 91.81 73 ASP A CA 1
ATOM 557 C C . ASP A 1 73 ? -14.365 13.120 12.529 1.00 91.81 73 ASP A C 1
ATOM 559 O O . ASP A 1 73 ? -15.210 13.723 11.853 1.00 91.81 73 ASP A O 1
ATOM 563 N N . SER A 1 74 ? -14.227 11.793 12.444 1.00 91.38 74 SER A N 1
ATOM 564 C CA . SER A 1 74 ? -15.025 10.967 11.546 1.00 91.38 74 SER A CA 1
ATOM 565 C C . SER A 1 74 ? -16.427 10.719 12.093 1.00 91.38 74 SER A C 1
ATOM 567 O O . SER A 1 74 ? -16.637 10.424 13.266 1.00 91.38 74 SER A O 1
ATOM 569 N N . LYS A 1 75 ? -17.416 10.784 11.196 1.00 91.75 75 LYS A N 1
ATOM 570 C CA . LYS A 1 75 ? -18.797 10.353 11.471 1.00 91.75 75 LYS A CA 1
ATOM 571 C C . LYS A 1 75 ? -19.006 8.854 11.234 1.00 91.75 75 LYS A C 1
ATOM 573 O O . LYS A 1 75 ? -20.100 8.359 11.488 1.00 91.75 75 LYS A O 1
ATOM 578 N N . SER A 1 76 ? -18.001 8.167 10.688 1.00 90.75 76 SER A N 1
ATOM 579 C CA . SER A 1 76 ? -18.039 6.727 10.444 1.00 90.75 76 SER A CA 1
ATOM 580 C C . SER A 1 76 ? -17.634 5.974 11.712 1.00 90.75 76 SER A C 1
ATOM 582 O O . SER A 1 76 ? -16.630 6.317 12.337 1.00 90.75 76 SER A O 1
ATOM 584 N N . ASP A 1 77 ? -18.404 4.941 12.063 1.00 91.06 77 ASP A N 1
ATOM 585 C CA . ASP A 1 77 ? -18.165 4.063 13.216 1.00 91.06 77 ASP A CA 1
ATOM 586 C C . ASP A 1 77 ? -17.945 2.609 12.750 1.00 91.06 77 ASP A C 1
ATOM 588 O O . ASP A 1 77 ? -18.832 1.756 12.872 1.00 91.06 77 ASP A O 1
ATOM 592 N N . PRO A 1 78 ? -16.795 2.315 12.115 1.00 92.81 78 PRO A N 1
ATOM 593 C CA . PRO A 1 78 ? -16.516 0.982 11.608 1.00 92.81 78 PRO A CA 1
ATOM 594 C C . PRO A 1 78 ? -16.234 0.005 12.755 1.00 92.81 78 PRO A C 1
ATOM 596 O O . PRO A 1 78 ? -15.427 0.272 13.655 1.00 92.81 78 PRO A O 1
ATOM 599 N N . GLN A 1 79 ? -16.822 -1.193 12.667 1.00 91.69 79 GLN A N 1
ATOM 600 C CA . GLN A 1 79 ? -16.562 -2.278 13.623 1.00 91.69 79 GLN A CA 1
ATOM 601 C C . GLN A 1 79 ? -15.079 -2.671 13.654 1.00 91.69 79 GLN A C 1
ATOM 603 O O . GLN A 1 79 ? -14.539 -3.014 14.707 1.00 91.69 79 GLN A O 1
ATOM 608 N N . GLN A 1 80 ? -14.405 -2.583 12.508 1.00 92.56 80 GLN A N 1
ATOM 609 C CA . GLN A 1 80 ? -13.006 -2.941 12.354 1.00 92.56 80 GLN A CA 1
ATOM 610 C C . GLN A 1 80 ? -12.307 -1.956 11.424 1.00 92.56 80 GLN A C 1
ATOM 612 O O . GLN A 1 80 ? -12.836 -1.577 10.385 1.00 92.56 80 GLN A O 1
ATOM 617 N N . VAL A 1 81 ? -11.087 -1.580 11.800 1.00 93.69 81 VAL A N 1
ATOM 618 C CA . VAL A 1 81 ? -10.191 -0.773 10.975 1.00 93.69 81 VAL A CA 1
ATOM 619 C C . VAL A 1 81 ? -8.901 -1.553 10.791 1.00 93.69 81 VAL A C 1
ATOM 621 O O . VAL A 1 81 ? -8.364 -2.119 11.751 1.00 93.69 81 VAL A O 1
ATOM 624 N N . VAL A 1 82 ? -8.415 -1.590 9.555 1.00 92.88 82 VAL A N 1
ATOM 625 C CA . VAL A 1 82 ? -7.172 -2.263 9.188 1.00 92.88 82 VAL A CA 1
ATOM 626 C C . VAL A 1 82 ? -6.234 -1.297 8.483 1.00 92.88 82 VAL A C 1
ATOM 628 O O . VAL A 1 82 ? -6.665 -0.427 7.732 1.00 92.88 82 VAL A O 1
ATOM 631 N N . PHE A 1 83 ? -4.940 -1.480 8.707 1.00 92.94 83 PHE A N 1
ATOM 632 C CA . PHE A 1 83 ? -3.904 -0.923 7.852 1.00 92.94 83 PHE A CA 1
ATOM 633 C C . PHE A 1 83 ? -3.468 -1.986 6.851 1.00 92.94 83 PHE A C 1
ATOM 635 O O . PHE A 1 83 ? -3.206 -3.124 7.245 1.00 92.94 83 PHE A O 1
ATOM 642 N N . LEU A 1 84 ? -3.361 -1.600 5.579 1.00 92.75 84 LEU A N 1
ATOM 643 C CA . LEU A 1 84 ? -2.631 -2.372 4.581 1.00 92.75 84 LEU A CA 1
ATOM 644 C C . LEU A 1 84 ? -1.136 -2.098 4.764 1.00 92.75 84 LEU A C 1
ATOM 646 O O . LEU A 1 84 ? -0.687 -0.951 4.746 1.00 92.75 84 LEU A O 1
ATOM 650 N N . ASP A 1 85 ? -0.370 -3.161 4.956 1.00 92.88 85 ASP A N 1
ATOM 651 C CA . ASP A 1 85 ? 1.069 -3.117 5.131 1.00 92.88 85 ASP A CA 1
ATOM 652 C C . ASP A 1 85 ? 1.744 -3.452 3.805 1.00 92.88 85 ASP A C 1
ATOM 654 O O . ASP A 1 85 ? 1.622 -4.569 3.299 1.00 92.88 85 ASP A O 1
ATOM 658 N N . TYR A 1 86 ? 2.452 -2.475 3.242 1.00 93.75 86 TYR A N 1
ATOM 659 C CA . TYR A 1 86 ? 3.174 -2.632 1.989 1.00 93.75 86 TYR A CA 1
ATOM 660 C C . TYR A 1 86 ? 4.479 -1.840 1.985 1.00 93.75 86 TYR A C 1
ATOM 662 O O . TYR A 1 86 ? 4.647 -0.857 2.712 1.00 93.75 86 TYR A O 1
ATOM 670 N N . MET A 1 87 ? 5.387 -2.272 1.119 1.00 93.50 87 MET A N 1
ATOM 671 C CA . MET A 1 87 ? 6.585 -1.544 0.726 1.00 93.50 87 MET A CA 1
ATOM 672 C C . MET A 1 87 ? 6.577 -1.363 -0.786 1.00 93.50 87 MET A C 1
ATOM 674 O O . MET A 1 87 ? 6.015 -2.183 -1.512 1.00 93.50 87 MET A O 1
ATOM 678 N N . TYR A 1 88 ? 7.215 -0.304 -1.264 1.00 94.62 88 TYR A N 1
ATOM 679 C CA . TYR A 1 88 ? 7.435 -0.106 -2.687 1.00 94.62 88 TYR A CA 1
ATOM 680 C C . TYR A 1 88 ? 8.819 0.479 -2.933 1.00 94.62 88 TYR A C 1
ATOM 682 O O . TYR A 1 88 ? 9.370 1.183 -2.085 1.00 94.62 88 TYR A O 1
ATOM 690 N N . GLU A 1 89 ? 9.366 0.184 -4.103 1.00 94.50 89 GLU A N 1
ATOM 691 C CA . GLU A 1 89 ? 10.673 0.656 -4.537 1.00 94.50 89 GLU A CA 1
ATOM 692 C C . GLU A 1 89 ? 10.565 1.199 -5.958 1.00 94.50 89 GLU A C 1
ATOM 694 O O . GLU A 1 89 ? 10.002 0.559 -6.849 1.00 94.50 89 GLU A O 1
ATOM 699 N N . ASN A 1 90 ? 11.117 2.391 -6.175 1.00 95.56 90 ASN A N 1
ATOM 700 C CA . ASN A 1 90 ? 11.297 2.914 -7.519 1.00 95.56 90 ASN A CA 1
ATOM 701 C C . ASN A 1 90 ? 12.504 2.220 -8.176 1.00 95.56 90 ASN A C 1
ATOM 703 O O . ASN A 1 90 ? 13.621 2.378 -7.689 1.00 95.56 90 ASN A O 1
ATOM 707 N N . ILE A 1 91 ? 12.288 1.496 -9.279 1.00 96.75 91 ILE A N 1
ATOM 708 C CA . ILE A 1 91 ? 13.364 0.838 -10.037 1.00 96.75 91 ILE A CA 1
ATOM 709 C C . ILE A 1 91 ? 13.878 1.771 -11.138 1.00 96.75 91 ILE A C 1
ATOM 711 O O . ILE A 1 91 ? 15.078 2.013 -11.253 1.00 96.75 91 ILE A O 1
ATOM 715 N N . SER A 1 92 ? 12.969 2.285 -11.966 1.00 96.44 92 SER A N 1
ATOM 716 C CA . SER A 1 92 ? 13.298 3.150 -13.108 1.00 96.44 92 SER A CA 1
ATOM 717 C C . SER A 1 92 ? 12.215 4.186 -13.414 1.00 96.44 92 SER A C 1
ATOM 719 O O . SER A 1 92 ? 12.296 4.878 -14.426 1.00 96.44 92 SER A O 1
ATOM 721 N N . TYR A 1 93 ? 11.202 4.301 -12.553 1.00 94.12 93 TYR A N 1
ATOM 722 C CA . TYR A 1 93 ? 10.075 5.202 -12.729 1.00 94.12 93 TYR A CA 1
ATOM 723 C C . TYR A 1 93 ? 10.525 6.666 -12.721 1.00 94.12 93 TYR A C 1
ATOM 725 O O . TYR A 1 93 ? 11.118 7.168 -11.756 1.00 94.12 93 TYR A O 1
ATOM 733 N N . GLU A 1 94 ? 10.209 7.367 -13.804 1.00 93.50 94 GLU A N 1
ATOM 734 C CA . GLU A 1 94 ? 10.579 8.761 -14.005 1.00 93.50 94 GLU A CA 1
ATOM 735 C C . GLU A 1 94 ? 9.690 9.713 -13.194 1.00 93.50 94 GLU A C 1
ATOM 737 O O . GLU A 1 94 ? 8.488 9.495 -13.011 1.00 93.50 94 GLU A O 1
ATOM 742 N N . LYS A 1 95 ? 10.271 10.828 -12.733 1.00 91.00 95 LYS A N 1
ATOM 743 C CA . LYS A 1 95 ? 9.506 11.862 -12.025 1.00 91.00 95 LYS A CA 1
ATOM 744 C C . LYS A 1 95 ? 8.386 12.395 -12.913 1.00 91.00 95 LYS A C 1
ATOM 746 O O . LYS A 1 95 ? 8.606 12.757 -14.068 1.00 91.00 95 LYS A O 1
ATOM 751 N N . ARG A 1 96 ? 7.194 12.556 -12.339 1.00 85.69 96 ARG A N 1
ATOM 752 C CA . ARG A 1 96 ? 6.052 13.187 -13.014 1.00 85.69 96 ARG A CA 1
ATOM 753 C C . ARG A 1 96 ? 5.557 14.371 -12.209 1.00 85.69 96 ARG A C 1
ATOM 755 O O . ARG A 1 96 ? 5.452 14.293 -10.993 1.00 85.69 96 ARG A O 1
ATOM 762 N N . ASN A 1 97 ? 5.250 15.475 -12.890 1.00 87.50 97 ASN A N 1
ATOM 763 C CA . ASN A 1 97 ? 4.767 16.710 -12.258 1.00 87.50 97 ASN A CA 1
ATOM 764 C C . ASN A 1 97 ? 5.671 17.196 -11.110 1.00 87.50 97 ASN A C 1
ATOM 766 O O . ASN A 1 97 ? 5.185 17.698 -10.102 1.00 87.50 97 ASN A O 1
ATOM 770 N N . ASN A 1 98 ? 6.989 17.028 -11.265 1.00 86.62 98 ASN A N 1
ATOM 771 C CA . ASN A 1 98 ? 7.984 17.373 -10.251 1.00 86.62 98 ASN A CA 1
ATOM 772 C C . ASN A 1 98 ? 7.837 16.603 -8.919 1.00 86.62 98 ASN A C 1
ATOM 774 O O . ASN A 1 98 ? 8.330 17.061 -7.891 1.00 86.62 98 ASN A O 1
ATOM 778 N N . MET A 1 99 ? 7.178 15.440 -8.947 1.00 84.19 99 MET A N 1
ATOM 779 C CA . MET A 1 99 ? 7.031 14.525 -7.817 1.00 84.19 99 MET A CA 1
ATOM 780 C C . MET A 1 99 ? 7.793 13.226 -8.083 1.00 84.19 99 MET A C 1
ATOM 782 O O . MET A 1 99 ? 7.791 12.705 -9.204 1.00 84.19 99 MET A O 1
ATOM 786 N N . ASP A 1 100 ? 8.447 12.722 -7.039 1.00 87.69 100 ASP A N 1
ATOM 787 C CA . ASP A 1 100 ? 9.027 11.381 -7.027 1.00 87.69 100 ASP A CA 1
ATOM 788 C C . ASP A 1 100 ? 7.926 10.313 -7.032 1.00 87.69 100 ASP A C 1
ATOM 790 O O . ASP A 1 100 ? 6.777 10.587 -6.677 1.00 87.69 100 ASP A O 1
ATOM 794 N N . PHE A 1 101 ? 8.269 9.096 -7.460 1.00 90.06 101 PHE A N 1
ATOM 795 C CA . PHE A 1 101 ? 7.332 7.977 -7.449 1.00 90.06 101 PHE A CA 1
ATOM 796 C C . PHE A 1 101 ? 6.865 7.676 -6.020 1.00 90.06 101 PHE A C 1
ATOM 798 O O . PHE A 1 101 ? 7.677 7.469 -5.115 1.00 90.06 101 PHE A O 1
ATOM 805 N N . PHE A 1 102 ? 5.550 7.620 -5.830 1.00 89.69 102 PHE A N 1
ATOM 806 C CA . PHE A 1 102 ? 4.932 7.170 -4.594 1.00 89.69 102 PHE A CA 1
ATOM 807 C C . PHE A 1 102 ? 3.610 6.470 -4.903 1.00 89.69 102 PHE A C 1
ATOM 809 O O . PHE A 1 102 ? 2.950 6.812 -5.883 1.00 89.69 102 PHE A O 1
ATOM 816 N N . LEU A 1 103 ? 3.238 5.510 -4.056 1.00 90.31 103 LEU A N 1
ATOM 817 C CA . LEU A 1 103 ? 1.916 4.889 -4.075 1.00 90.31 103 LEU A CA 1
ATOM 818 C C . LEU A 1 103 ? 1.045 5.528 -2.994 1.00 90.31 103 LEU A C 1
ATOM 820 O O . LEU A 1 103 ? 1.408 5.536 -1.813 1.00 90.31 103 LEU A O 1
ATOM 824 N N . ALA A 1 104 ? -0.092 6.068 -3.411 1.00 86.06 104 ALA A N 1
ATOM 825 C CA . ALA A 1 104 ? -1.104 6.665 -2.562 1.00 86.06 104 ALA A CA 1
ATOM 826 C C . ALA A 1 104 ? -2.128 5.622 -2.100 1.00 86.06 104 ALA A C 1
ATOM 828 O O . ALA A 1 104 ? -2.286 4.556 -2.687 1.00 86.06 104 ALA A O 1
ATOM 829 N N . GLN A 1 105 ? -2.912 5.975 -1.082 1.00 84.56 105 GLN A N 1
ATOM 830 C CA . GLN A 1 105 ? -4.026 5.148 -0.613 1.00 84.56 105 GLN A CA 1
ATOM 831 C C . GLN A 1 105 ? -5.014 4.780 -1.732 1.00 84.56 105 GLN A C 1
ATOM 833 O O . GLN A 1 105 ? -5.498 3.655 -1.768 1.00 84.56 105 GLN A O 1
ATOM 838 N N . GLY A 1 106 ? -5.282 5.710 -2.654 1.00 87.81 106 GLY A N 1
ATOM 839 C CA . GLY A 1 106 ? -6.200 5.494 -3.776 1.00 87.81 106 GLY A CA 1
ATOM 840 C C . GLY A 1 106 ? -5.689 4.531 -4.852 1.00 87.81 106 GLY A C 1
ATOM 841 O O . GLY A 1 106 ? -6.461 4.176 -5.736 1.00 87.81 106 GLY A O 1
ATOM 842 N N . ASP A 1 107 ? -4.427 4.098 -4.783 1.00 91.50 107 ASP A N 1
ATOM 843 C CA . ASP A 1 107 ? -3.865 3.117 -5.720 1.00 91.50 107 ASP A CA 1
ATOM 844 C C . ASP A 1 107 ? -4.221 1.671 -5.337 1.00 91.50 107 ASP A C 1
ATOM 846 O O . ASP A 1 107 ? -3.921 0.736 -6.082 1.00 91.50 107 ASP A O 1
ATOM 850 N N . PHE A 1 108 ? -4.873 1.474 -4.187 1.00 92.31 108 PHE A N 1
ATOM 851 C CA . PHE A 1 108 ? -5.272 0.167 -3.681 1.00 92.31 108 PHE A CA 1
ATOM 852 C C . PHE A 1 108 ? -6.791 0.059 -3.558 1.00 92.31 108 PHE A C 1
ATOM 854 O O . PHE A 1 108 ? -7.462 0.964 -3.067 1.00 92.31 108 PHE A O 1
ATOM 861 N N . MET A 1 109 ? -7.313 -1.106 -3.941 1.00 92.44 109 MET A N 1
ATOM 862 C CA . MET A 1 109 ? -8.666 -1.551 -3.623 1.00 92.44 109 MET A CA 1
ATOM 863 C C . MET A 1 109 ? -8.554 -2.801 -2.755 1.00 92.44 109 MET A C 1
ATOM 865 O O . MET A 1 109 ? -7.806 -3.721 -3.092 1.00 92.44 109 MET A O 1
ATOM 869 N N . VAL A 1 110 ? -9.279 -2.837 -1.641 1.00 91.31 110 VAL A N 1
ATOM 870 C CA . VAL A 1 110 ? -9.295 -3.979 -0.720 1.00 91.31 110 VAL A CA 1
ATOM 871 C C . VAL A 1 110 ? -10.726 -4.483 -0.630 1.00 91.31 110 VAL A C 1
ATOM 873 O O . VAL A 1 110 ? -11.642 -3.678 -0.479 1.00 91.31 110 VAL A O 1
ATOM 876 N N . SER A 1 111 ? -10.912 -5.798 -0.707 1.00 92.81 111 SER A N 1
ATOM 877 C CA . SER A 1 111 ? -12.214 -6.443 -0.547 1.00 92.81 111 SER A CA 1
ATOM 878 C C . SER A 1 111 ? -12.195 -7.473 0.579 1.00 92.81 111 SER A C 1
ATOM 880 O O . SER A 1 111 ? -11.145 -8.045 0.884 1.00 92.81 111 SER A O 1
ATOM 882 N N . ASP A 1 112 ? -13.355 -7.726 1.179 1.00 89.62 112 ASP A N 1
ATOM 883 C CA . ASP A 1 112 ? -13.544 -8.855 2.089 1.00 89.62 112 ASP A CA 1
ATOM 884 C C . ASP A 1 112 ? -13.696 -10.186 1.321 1.00 89.62 112 ASP A C 1
ATOM 886 O O . ASP A 1 112 ? -13.585 -10.248 0.092 1.00 89.62 112 ASP A O 1
ATOM 890 N N . ASP A 1 113 ? -13.915 -11.277 2.054 1.00 90.88 113 ASP A N 1
ATOM 891 C CA . ASP A 1 113 ? -14.103 -12.625 1.507 1.00 90.88 113 ASP A CA 1
ATOM 892 C C . ASP A 1 113 ? -15.426 -12.798 0.743 1.00 90.88 113 ASP A C 1
ATOM 894 O O . ASP A 1 113 ? -15.530 -13.667 -0.126 1.00 90.88 113 ASP A O 1
ATOM 898 N N . ALA A 1 114 ? -16.418 -11.955 1.028 1.00 93.31 114 ALA A N 1
ATOM 899 C CA . ALA A 1 114 ? -17.670 -11.864 0.288 1.00 93.31 114 ALA A CA 1
ATOM 900 C C . ALA A 1 114 ? -17.556 -10.988 -0.976 1.00 93.31 114 ALA A C 1
ATOM 902 O O . ALA A 1 114 ? -18.491 -10.955 -1.780 1.00 93.31 114 ALA A O 1
ATOM 903 N N . GLY A 1 115 ? -16.416 -10.320 -1.182 1.00 92.19 115 GLY A N 1
ATOM 904 C CA . GLY A 1 115 ? -16.151 -9.449 -2.323 1.00 92.19 115 GLY A CA 1
ATOM 905 C C . GLY A 1 115 ? -16.685 -8.024 -2.163 1.00 92.19 115 GLY A C 1
ATOM 906 O O . GLY A 1 115 ? -16.759 -7.303 -3.156 1.00 92.19 115 GLY A O 1
ATOM 907 N N . ASN A 1 116 ? -17.056 -7.602 -0.952 1.00 91.75 116 ASN A N 1
ATOM 908 C CA . ASN A 1 116 ? -17.420 -6.212 -0.689 1.00 91.75 116 ASN A CA 1
ATOM 909 C C . ASN A 1 116 ? -16.155 -5.354 -0.632 1.00 91.75 116 ASN A C 1
ATOM 911 O O . ASN A 1 116 ? -15.205 -5.698 0.071 1.00 91.75 116 ASN A O 1
ATOM 915 N N . GLU A 1 117 ? -16.150 -4.229 -1.343 1.00 92.81 117 GLU A N 1
ATOM 916 C CA . GLU A 1 117 ? -15.068 -3.244 -1.275 1.00 92.81 117 GLU A CA 1
ATOM 917 C C . GLU A 1 117 ? -15.079 -2.540 0.089 1.00 92.81 117 GLU A C 1
ATOM 919 O O . GLU A 1 117 ? -16.120 -2.077 0.560 1.00 92.81 117 GLU A O 1
ATOM 924 N N . LEU A 1 118 ? -13.915 -2.468 0.735 1.00 91.50 118 LEU A N 1
ATOM 925 C CA . LEU A 1 118 ? -13.757 -1.761 1.999 1.00 91.50 118 LEU A CA 1
ATOM 926 C C . LEU A 1 118 ? -13.644 -0.257 1.752 1.00 91.50 118 LEU A C 1
ATOM 928 O O . LEU A 1 118 ? -12.983 0.202 0.820 1.00 91.50 118 LEU A O 1
ATOM 932 N N . GLU A 1 119 ? -14.227 0.523 2.657 1.00 90.88 119 GLU A N 1
ATOM 933 C CA . GLU A 1 119 ? -14.092 1.973 2.631 1.00 90.88 119 GLU A CA 1
ATOM 934 C C . GLU A 1 119 ? -12.738 2.427 3.189 1.00 90.88 119 GLU A C 1
ATOM 936 O O . GLU A 1 119 ? -12.200 1.889 4.160 1.00 90.88 119 GLU A O 1
ATOM 941 N N . THR A 1 120 ? -12.208 3.489 2.590 1.00 90.94 120 THR A N 1
ATOM 942 C CA . THR A 1 120 ? -11.040 4.195 3.112 1.00 90.94 120 THR A CA 1
ATOM 943 C C . THR A 1 120 ? -11.380 4.888 4.433 1.00 90.94 120 THR A C 1
ATOM 945 O O . THR A 1 120 ? -12.295 5.708 4.501 1.00 90.94 120 THR A O 1
ATOM 948 N N . TYR A 1 121 ? -10.589 4.609 5.473 1.00 91.62 121 TYR A N 1
ATOM 949 C CA . TYR A 1 121 ? -10.690 5.258 6.780 1.00 91.62 121 TYR A CA 1
ATOM 950 C C . TYR A 1 121 ? -9.405 6.038 7.089 1.00 91.62 121 TYR A C 1
ATOM 952 O O . TYR A 1 121 ? -8.324 5.461 7.212 1.00 91.62 121 TYR A O 1
ATOM 960 N N . ASN A 1 122 ? -9.517 7.367 7.168 1.00 87.88 122 ASN A N 1
ATOM 961 C CA . ASN A 1 122 ? -8.383 8.295 7.173 1.00 87.88 122 ASN A CA 1
ATOM 962 C C . ASN A 1 122 ? -7.726 8.429 8.552 1.00 87.88 122 ASN A C 1
ATOM 964 O O . ASN A 1 122 ? -7.830 9.459 9.212 1.00 87.88 122 ASN A O 1
ATOM 968 N N . ILE A 1 123 ? -6.993 7.401 8.968 1.00 89.75 123 ILE A N 1
ATOM 969 C CA . ILE A 1 123 ? -6.126 7.452 10.149 1.00 89.75 123 ILE A CA 1
ATOM 970 C C . ILE A 1 123 ? -4.656 7.355 9.744 1.00 89.75 123 ILE A C 1
ATOM 972 O O . ILE A 1 123 ? -4.294 6.661 8.794 1.00 89.75 123 ILE A O 1
ATOM 976 N N . LYS A 1 124 ? -3.790 8.075 10.460 1.00 86.19 124 LYS A N 1
ATOM 977 C CA . LYS A 1 124 ? -2.344 8.064 10.213 1.00 86.19 124 LYS A CA 1
ATOM 978 C C . LYS A 1 124 ? -1.689 7.007 11.085 1.00 86.19 124 LYS A C 1
ATOM 980 O O . LYS A 1 124 ? -1.900 7.019 12.288 1.00 86.19 124 LYS A O 1
ATOM 985 N N . ASP A 1 125 ? -0.844 6.167 10.495 1.00 85.50 125 ASP A N 1
ATOM 986 C CA . ASP A 1 125 ? 0.051 5.287 11.248 1.00 85.50 125 ASP A CA 1
ATOM 987 C C . ASP A 1 125 ? 1.327 6.053 11.643 1.00 85.50 125 ASP A C 1
ATOM 989 O O . ASP A 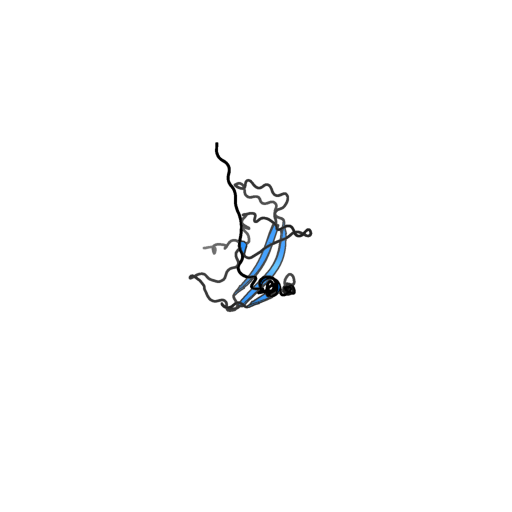1 125 ? 2.170 6.302 10.772 1.00 85.50 125 ASP A O 1
ATOM 993 N N . PRO A 1 126 ? 1.534 6.397 12.930 1.00 78.25 126 PRO A N 1
ATOM 994 C CA . PRO A 1 126 ? 2.700 7.170 13.359 1.00 78.25 126 PRO A CA 1
ATOM 995 C C . PRO A 1 126 ? 4.027 6.474 13.042 1.00 78.25 126 PRO A C 1
ATOM 997 O O . PRO A 1 126 ? 5.042 7.139 12.852 1.00 78.25 126 PRO A O 1
ATOM 1000 N N . LYS A 1 127 ? 4.035 5.135 12.951 1.00 79.31 127 LYS A N 1
ATOM 1001 C CA . LYS A 1 127 ? 5.242 4.345 12.661 1.00 79.31 127 LYS A CA 1
ATOM 1002 C C . LYS A 1 127 ? 5.679 4.428 11.199 1.00 79.31 127 LYS A C 1
ATOM 1004 O O . LYS A 1 127 ? 6.796 4.032 10.886 1.00 79.31 127 LYS A O 1
AT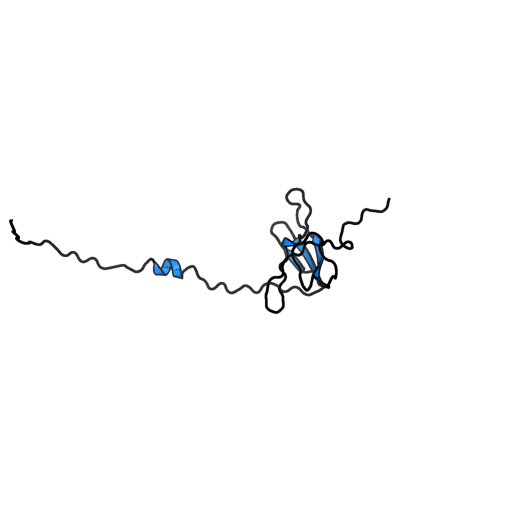OM 1009 N N . ARG A 1 128 ? 4.805 4.915 10.315 1.00 74.50 128 ARG A N 1
ATOM 1010 C CA . ARG A 1 128 ? 5.052 5.068 8.872 1.00 74.50 128 ARG A CA 1
ATOM 1011 C C . ARG A 1 128 ? 5.079 6.511 8.405 1.00 74.50 128 ARG A C 1
ATOM 1013 O O . ARG A 1 128 ? 5.323 6.772 7.231 1.00 74.50 128 ARG A O 1
ATOM 1020 N N . MET A 1 129 ? 4.836 7.449 9.311 1.00 71.75 129 MET A N 1
ATOM 1021 C CA . MET A 1 129 ? 5.094 8.849 9.030 1.00 71.75 129 MET A CA 1
ATOM 1022 C C . MET A 1 129 ? 6.600 9.061 8.895 1.00 71.75 129 MET A C 1
ATOM 1024 O O . MET A 1 129 ? 7.383 8.452 9.627 1.00 71.75 129 MET A O 1
ATOM 1028 N N . ILE A 1 130 ? 6.988 9.935 7.963 1.00 68.00 130 ILE A N 1
ATOM 1029 C CA . ILE A 1 130 ? 8.361 10.430 7.865 1.00 68.00 130 ILE A CA 1
ATOM 1030 C C . ILE A 1 130 ? 8.744 10.951 9.252 1.00 68.00 130 ILE A C 1
ATOM 1032 O O . ILE A 1 130 ? 8.093 11.848 9.787 1.00 68.00 130 ILE A O 1
ATOM 1036 N N . GLN A 1 131 ? 9.753 10.327 9.852 1.00 57.59 131 GLN A N 1
ATOM 1037 C CA . GLN A 1 131 ? 10.314 10.773 11.117 1.00 57.59 131 GLN A CA 1
ATOM 1038 C C . GLN A 1 131 ? 11.327 11.868 10.794 1.00 57.59 131 GLN A C 1
ATOM 1040 O O . GLN A 1 131 ? 12.230 11.651 9.984 1.00 57.59 131 GLN A O 1
ATOM 1045 N N . GLU A 1 132 ? 11.166 13.040 11.405 1.00 60.88 132 GLU A N 1
ATOM 1046 C CA . GLU A 1 132 ? 12.188 14.086 11.362 1.00 60.88 132 GLU A CA 1
ATOM 1047 C C . GLU A 1 132 ? 13.502 13.515 11.914 1.00 60.88 132 GLU A C 1
ATOM 1049 O O . GLU A 1 132 ? 13.510 12.834 12.945 1.00 60.88 132 GLU A O 1
ATOM 1054 N N . THR A 1 133 ? 14.618 13.770 11.231 1.00 47.44 133 THR A N 1
ATOM 1055 C CA . THR A 1 133 ? 15.933 13.354 11.726 1.00 47.44 133 THR A CA 1
ATOM 1056 C C . THR A 1 133 ? 16.198 14.067 13.057 1.00 47.44 133 THR A C 1
ATOM 1058 O O . THR A 1 133 ? 16.106 15.297 13.091 1.00 47.44 133 THR A O 1
ATOM 1061 N N . PRO A 1 134 ? 16.528 13.352 14.151 1.00 60.94 134 PRO A N 1
ATOM 1062 C CA . PRO A 1 134 ? 16.907 13.996 15.403 1.00 60.94 134 PRO A CA 1
ATOM 1063 C C . PRO A 1 134 ? 18.083 14.951 15.168 1.00 60.94 134 PRO A C 1
ATOM 1065 O O . PRO A 1 134 ? 19.051 14.576 14.503 1.00 60.94 134 PRO A O 1
ATOM 1068 N N . ILE A 1 135 ? 17.960 16.176 15.684 1.00 60.59 135 ILE A N 1
ATOM 1069 C CA . ILE A 1 135 ? 18.984 17.230 15.611 1.00 60.59 135 ILE A CA 1
ATOM 1070 C C . ILE A 1 135 ? 20.125 16.923 16.581 1.00 60.59 135 ILE A C 1
ATOM 1072 O O . ILE A 1 135 ? 19.814 16.526 17.729 1.00 60.59 135 ILE A O 1
#

Secondary structure (DSSP, 8-state):
---------------------SSHHHHHTT-------PPPPPPTTS-EEEEETTEEEEEEEEEEEEE----TT-----S-EEEEEEEEEESSPPPBTTB-----GGG---B-TT-PBPPP-----TTTSPPPPP-

Foldseek 3Di:
DDDDDDDDDDDDDDDDDDDPPDVVCVVVVPDPPPPPDPDDDADAQDWDWDQDPQGIKTKHFNAKDWDPDADPPDPDDDPTDIDGDMDMGGDRGDDDPNDDDDDDPVNDWDADPVGHTDDDGDDDDPVPPPDDDDD

Sequence (135 aa):
MKKLGIILLFFVLTVFGLSACGIVDYFTAQREPTVAKKLPEMVLNEPFVVTTANGDYSVTINGARITPERDADSKSDPQQVVFLDYMYENISYEKRNNMDFFLAQGDFMVSDDAGNELETYNIKDPKRMIQETPI

pLDDT: mean 77.76, std 21.15, range [37.78, 98.06]

Radius of gyration: 31.98 Å; chains: 1; bounding box: 95×34×78 Å